Protein AF-A0A972TFK8-F1 (afdb_monomer)

Sequence (71 aa):
MSQDIMHPDIMRLIEAAAKARGDPGIPREFIVKALIKIDRGEEEVVRYPFGAPSLRGTYDIAAKLYKQETK

Mean predicted aligned error: 4.92 Å

Nearest PDB structures (foldseek):
  6sgb-assembly1_DY  TM=3.573E-01  e=5.703E+00  Trypanosoma brucei brucei
  7ane-assembly1_az  TM=3.631E-01  e=9.685E+00  Leishmania major

Foldseek 3Di:
DPPVQPPPVLLVVLQVVCVVVVHDDFPSVLLVVLSVCCVVVVDDADADPVGHHDSVSSVVSSVVVRVVVVD

Solvent-accessible surface area (backbone atoms only — not comparable to full-atom values): 4255 Å² total; per-residue (Å²): 130,92,63,74,79,75,37,74,62,54,57,51,49,32,54,52,53,34,53,76,72,69,47,80,92,69,67,66,69,32,46,51,52,28,50,53,32,42,75,72,64,77,42,90,59,64,52,45,99,87,68,48,70,30,54,64,49,41,48,54,45,13,50,52,54,47,57,61,76,76,106

Structure (mmCIF, N/CA/C/O backbone):
data_AF-A0A972TFK8-F1
#
_entry.id   AF-A0A972TFK8-F1
#
loop_
_atom_site.group_PDB
_atom_site.id
_atom_site.type_symbol
_atom_site.label_atom_id
_atom_site.label_alt_id
_atom_site.label_comp_id
_atom_site.label_asym_id
_atom_site.label_entity_id
_atom_site.label_seq_id
_atom_site.pdbx_PDB_ins_code
_atom_site.Cartn_x
_atom_site.Cartn_y
_atom_site.Cartn_z
_atom_site.occupancy
_atom_site.B_iso_or_equiv
_atom_site.auth_seq_id
_atom_site.auth_comp_id
_atom_site.auth_asym_id
_atom_site.auth_atom_id
_atom_site.pdbx_PDB_model_num
ATOM 1 N N . MET A 1 1 ? 16.052 11.734 -5.974 1.00 42.50 1 MET A N 1
ATOM 2 C CA . MET A 1 1 ? 15.293 12.009 -4.736 1.00 42.50 1 MET A CA 1
ATOM 3 C C . MET A 1 1 ? 13.897 11.442 -4.926 1.00 42.50 1 MET A C 1
ATOM 5 O O . MET A 1 1 ? 13.1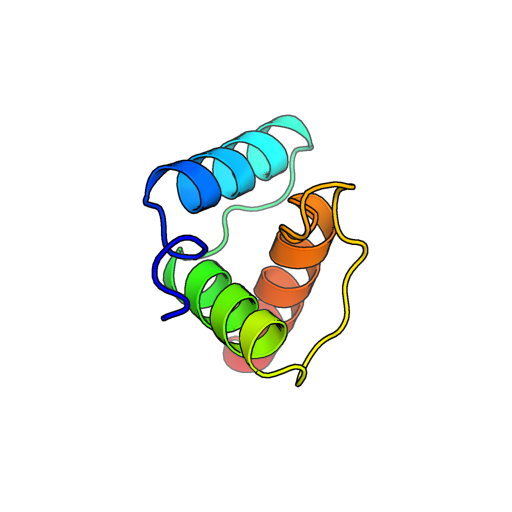71 11.937 -5.774 1.00 42.50 1 MET A O 1
ATOM 9 N N . SER A 1 2 ? 13.581 10.363 -4.212 1.00 47.97 2 SER A N 1
ATOM 10 C CA . SER A 1 2 ? 12.349 9.567 -4.307 1.00 47.97 2 SER A CA 1
ATOM 11 C C . SER A 1 2 ? 11.131 10.290 -3.713 1.00 47.97 2 SER A C 1
ATOM 13 O O . SER A 1 2 ? 10.583 9.866 -2.702 1.00 47.97 2 SER A O 1
ATOM 15 N N . GLN A 1 3 ? 10.723 11.422 -4.294 1.00 49.75 3 GLN A N 1
ATOM 16 C CA . GLN A 1 3 ? 9.473 12.100 -3.912 1.00 49.75 3 GLN A CA 1
ATOM 17 C C . GLN A 1 3 ? 8.275 11.719 -4.801 1.00 49.75 3 GLN A C 1
ATOM 19 O O . GLN A 1 3 ? 7.139 11.972 -4.412 1.00 49.75 3 GLN A O 1
ATOM 24 N N . ASP A 1 4 ? 8.495 11.027 -5.925 1.00 52.41 4 ASP A N 1
ATOM 25 C CA . ASP A 1 4 ? 7.424 10.683 -6.877 1.00 52.41 4 ASP A CA 1
ATOM 26 C C . ASP A 1 4 ? 6.457 9.587 -6.389 1.00 52.41 4 ASP A C 1
ATOM 28 O O . ASP A 1 4 ? 5.311 9.525 -6.831 1.00 52.41 4 ASP A O 1
ATOM 32 N N . ILE A 1 5 ? 6.864 8.723 -5.452 1.00 54.09 5 ILE A N 1
ATOM 33 C CA . ILE A 1 5 ? 6.037 7.576 -5.020 1.00 54.09 5 ILE A CA 1
ATOM 34 C C . ILE A 1 5 ? 4.972 7.994 -3.987 1.00 54.09 5 ILE A C 1
ATOM 36 O O . ILE A 1 5 ? 3.932 7.348 -3.861 1.00 54.09 5 ILE A O 1
ATOM 40 N N . MET A 1 6 ? 5.173 9.119 -3.288 1.00 60.25 6 MET A N 1
ATOM 41 C CA . MET A 1 6 ? 4.190 9.691 -2.355 1.00 60.25 6 MET A CA 1
ATOM 42 C C . MET A 1 6 ? 3.218 10.666 -3.037 1.00 60.25 6 MET A C 1
ATOM 44 O O . MET A 1 6 ? 2.647 11.539 -2.379 1.00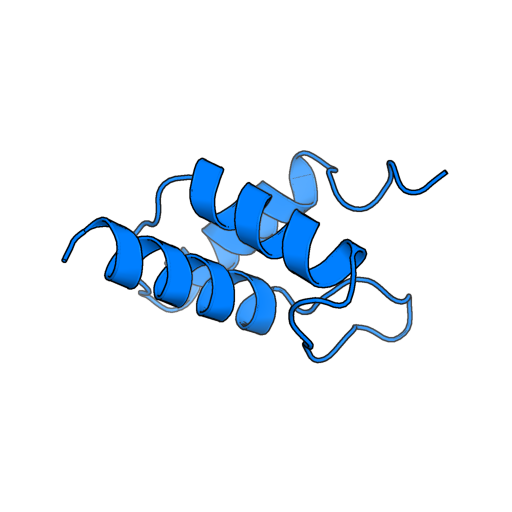 60.25 6 MET A O 1
ATOM 48 N N . HIS A 1 7 ? 2.989 10.523 -4.348 1.00 64.94 7 HIS A N 1
ATOM 49 C CA . HIS A 1 7 ? 2.004 11.348 -5.037 1.00 64.94 7 HIS A CA 1
ATOM 50 C C . HIS A 1 7 ? 0.601 11.092 -4.442 1.00 64.94 7 HIS A C 1
ATOM 52 O O . HIS A 1 7 ? 0.179 9.932 -4.344 1.00 64.94 7 HIS A O 1
ATOM 58 N N . PRO A 1 8 ? -0.162 12.139 -4.068 1.00 66.94 8 PRO A N 1
ATOM 59 C CA . PRO A 1 8 ? -1.545 12.028 -3.591 1.00 66.94 8 PRO A CA 1
ATOM 60 C C . PRO A 1 8 ? -2.436 11.148 -4.473 1.00 66.94 8 PRO A C 1
ATOM 62 O O . PRO A 1 8 ? -3.373 10.519 -3.978 1.00 66.94 8 PRO A O 1
ATOM 65 N N . ASP A 1 9 ? -2.112 11.073 -5.760 1.00 81.12 9 ASP A N 1
ATOM 66 C CA . ASP A 1 9 ? -2.862 10.303 -6.743 1.00 81.12 9 ASP A CA 1
ATOM 67 C C . ASP A 1 9 ? -2.629 8.795 -6.634 1.00 81.12 9 ASP A C 1
ATOM 69 O O . ASP A 1 9 ? -3.585 8.042 -6.779 1.00 81.12 9 ASP A O 1
ATOM 73 N N . ILE A 1 10 ? -1.426 8.326 -6.276 1.00 83.12 10 ILE A N 1
ATOM 74 C CA . ILE A 1 10 ? -1.178 6.886 -6.071 1.00 83.12 10 ILE A CA 1
ATOM 75 C C . ILE A 1 10 ? -2.019 6.367 -4.904 1.00 83.12 10 ILE A C 1
ATOM 77 O O . ILE A 1 10 ? -2.655 5.323 -5.019 1.00 83.12 10 ILE A O 1
ATOM 81 N N . MET A 1 11 ? -2.099 7.121 -3.805 1.00 86.75 11 MET A N 1
ATOM 82 C CA . MET A 1 11 ? -2.934 6.745 -2.658 1.00 86.75 11 MET A CA 1
ATOM 83 C C . MET A 1 11 ? -4.415 6.656 -3.040 1.00 86.75 11 MET A C 1
ATOM 85 O O . MET A 1 11 ? -5.066 5.657 -2.739 1.00 86.75 11 MET A O 1
ATOM 89 N N . ARG A 1 12 ? -4.928 7.651 -3.776 1.00 89.00 12 ARG A N 1
ATOM 90 C CA . ARG A 1 12 ? -6.307 7.630 -4.286 1.00 89.00 12 ARG A CA 1
ATOM 91 C C . ARG A 1 12 ? -6.559 6.444 -5.213 1.00 89.00 12 ARG A C 1
ATOM 93 O O . ARG A 1 12 ? -7.621 5.835 -5.137 1.00 89.00 12 ARG A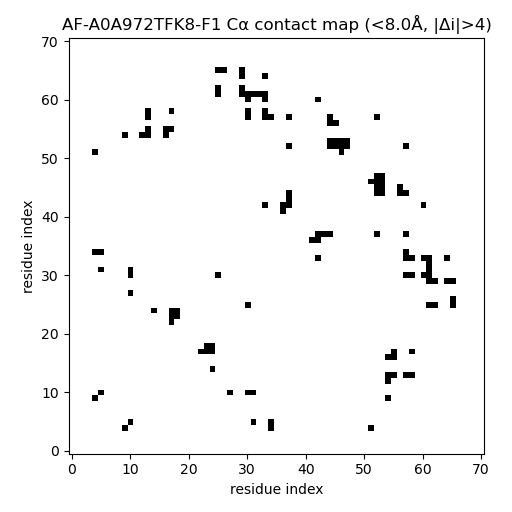 O 1
ATOM 100 N N . LEU A 1 13 ? -5.595 6.094 -6.065 1.00 90.56 13 LEU A N 1
ATOM 101 C CA . LEU A 1 13 ? -5.696 4.932 -6.950 1.00 90.56 13 LEU A CA 1
ATOM 102 C C . LEU A 1 13 ? -5.723 3.619 -6.164 1.00 90.56 13 LEU A C 1
ATOM 104 O O . LEU A 1 13 ? -6.503 2.733 -6.502 1.00 90.56 13 LEU A O 1
ATOM 108 N N . ILE A 1 14 ? -4.920 3.492 -5.105 1.00 91.25 14 ILE A N 1
ATOM 109 C CA . ILE A 1 14 ? -4.923 2.313 -4.229 1.00 91.25 14 ILE A CA 1
ATOM 110 C C . ILE A 1 14 ? -6.285 2.167 -3.541 1.00 91.25 14 ILE A C 1
ATOM 112 O O . ILE A 1 14 ? -6.877 1.089 -3.588 1.00 91.25 14 ILE A O 1
ATOM 116 N N . GLU A 1 15 ? -6.805 3.247 -2.955 1.00 90.94 15 GLU A N 1
ATOM 117 C CA . GLU A 1 15 ? -8.117 3.275 -2.294 1.00 90.94 15 GLU A CA 1
ATOM 118 C C . GLU A 1 15 ? -9.256 2.958 -3.274 1.00 90.94 15 GLU A C 1
ATOM 120 O O . GLU A 1 15 ? -10.112 2.117 -2.992 1.00 90.94 15 GLU A O 1
ATOM 125 N N . ALA A 1 16 ? -9.250 3.579 -4.457 1.00 92.12 16 ALA A N 1
ATOM 126 C CA . ALA A 1 16 ? -10.245 3.332 -5.496 1.00 92.12 16 ALA A CA 1
ATOM 127 C C . ALA A 1 16 ? -10.195 1.883 -5.997 1.00 92.12 16 ALA A C 1
ATOM 129 O O . ALA A 1 16 ? -11.237 1.243 -6.143 1.00 92.12 16 ALA A O 1
ATOM 130 N N . ALA A 1 17 ? -8.994 1.340 -6.212 1.00 91.56 17 ALA A N 1
ATOM 131 C CA . ALA A 1 17 ? -8.813 -0.040 -6.642 1.00 91.56 17 ALA A CA 1
ATOM 132 C C . ALA A 1 17 ? -9.250 -1.040 -5.561 1.00 91.56 17 ALA A C 1
ATOM 134 O O . ALA A 1 17 ? -9.833 -2.070 -5.891 1.00 91.56 17 ALA A O 1
ATOM 135 N N . ALA A 1 18 ? -9.000 -0.748 -4.283 1.00 91.75 18 ALA A N 1
ATOM 136 C CA . ALA A 1 18 ? -9.487 -1.547 -3.159 1.00 91.75 18 ALA A CA 1
ATOM 137 C C . ALA A 1 18 ? -11.017 -1.559 -3.100 1.00 91.75 18 ALA A C 1
ATOM 139 O O . ALA A 1 18 ? -11.633 -2.625 -3.085 1.00 91.75 18 ALA A O 1
ATOM 140 N N . LYS A 1 19 ? -11.637 -0.378 -3.192 1.00 92.69 19 LYS A N 1
ATOM 141 C CA . LYS A 1 19 ? -13.095 -0.234 -3.229 1.00 92.69 19 LYS A CA 1
ATOM 142 C C . LYS A 1 19 ? -13.719 -0.994 -4.400 1.00 92.69 19 LYS A C 1
ATOM 144 O O . LYS A 1 19 ? -14.718 -1.677 -4.211 1.00 92.69 19 LYS A O 1
ATOM 149 N N . ALA A 1 20 ? -13.122 -0.915 -5.591 1.00 93.19 20 ALA A N 1
ATOM 150 C CA . ALA A 1 20 ? -13.601 -1.627 -6.777 1.00 93.19 20 ALA A CA 1
ATOM 151 C C . ALA A 1 20 ? -13.560 -3.160 -6.623 1.00 93.19 20 ALA A C 1
ATOM 153 O O . ALA A 1 20 ? -14.356 -3.854 -7.248 1.00 93.19 20 ALA A O 1
ATOM 154 N N . ARG A 1 21 ? -12.663 -3.689 -5.781 1.00 92.00 21 ARG A N 1
ATOM 155 C CA . ARG A 1 21 ? -12.572 -5.123 -5.458 1.00 92.00 21 ARG A CA 1
ATOM 156 C C . ARG A 1 21 ? -13.460 -5.549 -4.284 1.00 92.00 21 ARG A C 1
ATOM 158 O O . ARG A 1 21 ? -13.524 -6.738 -3.993 1.00 92.00 21 ARG A O 1
ATOM 165 N N . GLY A 1 22 ? -14.123 -4.607 -3.612 1.00 91.31 22 GLY A N 1
ATOM 166 C CA . GLY A 1 22 ? -14.869 -4.872 -2.379 1.00 91.31 22 GLY A CA 1
ATOM 167 C C . GLY A 1 22 ? -13.974 -5.108 -1.160 1.00 91.31 22 GLY A C 1
ATOM 168 O O . GLY A 1 22 ? -14.443 -5.646 -0.158 1.00 91.31 22 GLY A O 1
ATOM 169 N N . ASP A 1 23 ? -12.696 -4.723 -1.233 1.00 91.31 23 ASP A N 1
ATOM 170 C CA . ASP A 1 23 ? -11.790 -4.829 -0.094 1.00 91.31 23 ASP A CA 1
ATOM 171 C C . ASP A 1 23 ? -12.207 -3.814 1.003 1.00 91.31 23 ASP A C 1
ATOM 173 O O . ASP A 1 23 ? -12.696 -2.720 0.688 1.00 91.31 23 ASP A O 1
ATOM 177 N N . PRO A 1 24 ? -12.020 -4.131 2.299 1.00 86.94 24 PRO A N 1
ATOM 178 C CA . PRO A 1 24 ? -12.379 -3.226 3.388 1.00 86.94 24 PRO A CA 1
ATOM 179 C C . PRO A 1 24 ? -11.572 -1.920 3.348 1.00 86.94 24 PRO A C 1
ATOM 181 O O . PRO A 1 24 ? -10.411 -1.884 2.934 1.00 86.94 24 PRO A O 1
ATOM 184 N N . GLY A 1 25 ? -12.177 -0.828 3.817 1.00 87.50 25 GLY A N 1
ATOM 185 C CA . GLY A 1 25 ? -11.474 0.446 3.961 1.00 87.50 25 GLY A CA 1
ATOM 186 C C . GLY A 1 25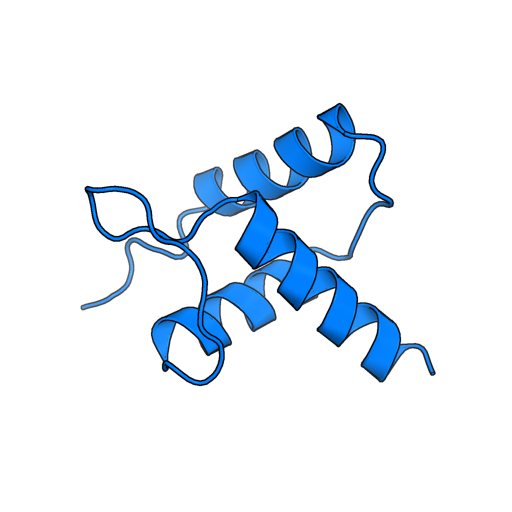 ? -10.342 0.327 4.982 1.00 87.50 25 GLY A C 1
ATOM 187 O O . GLY A 1 25 ? -10.574 -0.097 6.111 1.00 87.50 25 GLY A O 1
ATOM 188 N N . ILE A 1 26 ? -9.128 0.702 4.585 1.00 90.19 26 ILE A N 1
ATOM 189 C CA . ILE A 1 26 ? -7.959 0.755 5.470 1.00 90.19 26 ILE A CA 1
ATOM 190 C C . ILE A 1 26 ? -7.603 2.225 5.698 1.00 90.19 26 ILE A C 1
ATOM 192 O O . ILE A 1 26 ? -7.643 2.998 4.735 1.00 90.19 26 ILE A O 1
ATOM 196 N N . PRO A 1 27 ? -7.230 2.635 6.925 1.00 90.56 27 PRO A N 1
ATOM 197 C CA . PRO A 1 27 ? -6.787 3.999 7.166 1.00 90.56 27 PRO A CA 1
ATOM 198 C C . PRO A 1 27 ? -5.570 4.354 6.303 1.00 90.56 27 PRO A C 1
ATOM 200 O O . PRO A 1 27 ? -4.616 3.582 6.172 1.00 90.56 27 PRO A O 1
ATOM 203 N N . ARG A 1 28 ? -5.591 5.558 5.727 1.00 90.06 28 ARG A N 1
ATOM 204 C CA . ARG A 1 28 ? -4.591 6.027 4.756 1.00 90.06 28 ARG A CA 1
ATOM 205 C C . ARG A 1 28 ? -3.151 5.959 5.271 1.00 90.06 28 ARG A C 1
ATOM 207 O O . ARG A 1 28 ? -2.230 5.713 4.497 1.00 90.06 28 ARG A O 1
ATOM 214 N N . GLU A 1 29 ? -2.949 6.130 6.572 1.00 92.00 29 GLU A N 1
ATOM 215 C CA . GLU A 1 29 ? -1.637 6.009 7.217 1.00 92.00 29 GLU A CA 1
ATOM 216 C C . GLU A 1 29 ? -0.966 4.647 6.979 1.00 92.00 29 GLU A C 1
ATOM 218 O O . GLU A 1 29 ? 0.249 4.590 6.799 1.00 92.00 29 GLU A O 1
ATOM 223 N N . PHE A 1 30 ? -1.731 3.555 6.879 1.00 94.12 30 PHE A N 1
ATOM 224 C CA . PHE A 1 30 ? -1.182 2.225 6.602 1.00 94.12 30 PHE A CA 1
ATOM 225 C C . PHE A 1 30 ? -0.770 2.060 5.142 1.00 94.12 30 PHE A C 1
ATOM 227 O O . PHE A 1 30 ? 0.209 1.372 4.858 1.00 94.12 30 PHE A O 1
ATOM 234 N N . ILE A 1 31 ? -1.461 2.737 4.220 1.00 92.56 31 ILE A N 1
ATOM 235 C CA . ILE A 1 31 ? -1.060 2.807 2.809 1.00 92.56 31 ILE A CA 1
ATOM 236 C C . I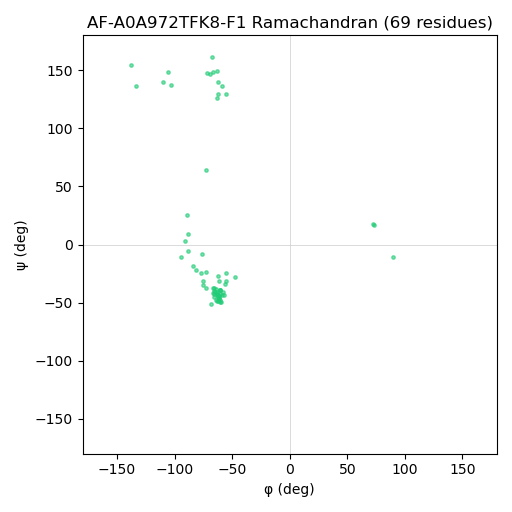LE A 1 31 ? 0.270 3.562 2.692 1.00 92.56 31 ILE A C 1
ATOM 238 O O . ILE A 1 31 ? 1.176 3.114 1.993 1.00 92.56 31 ILE A O 1
ATOM 242 N N . VAL A 1 32 ? 0.430 4.662 3.434 1.00 92.31 32 VAL A N 1
ATOM 243 C CA . VAL A 1 32 ? 1.694 5.416 3.489 1.00 92.31 32 VAL A CA 1
ATOM 244 C C . VAL A 1 32 ? 2.817 4.568 4.091 1.00 92.31 32 VAL A C 1
ATOM 246 O O . VAL A 1 32 ? 3.892 4.477 3.499 1.00 92.31 32 VAL A O 1
ATOM 249 N N . LYS A 1 33 ? 2.576 3.894 5.224 1.00 93.25 33 LYS A N 1
ATOM 250 C CA . LYS A 1 33 ? 3.552 2.977 5.837 1.00 93.25 33 LYS A CA 1
ATOM 251 C C . LYS A 1 33 ? 3.978 1.874 4.860 1.00 93.25 33 LYS A C 1
ATOM 253 O O . LYS A 1 33 ? 5.169 1.591 4.757 1.00 93.25 33 LYS A O 1
ATOM 258 N N . ALA A 1 34 ? 3.033 1.287 4.123 1.00 93.94 34 ALA A N 1
ATOM 259 C CA . ALA A 1 34 ? 3.323 0.271 3.113 1.00 93.94 34 ALA A CA 1
ATOM 260 C C . ALA A 1 34 ? 4.235 0.814 2.003 1.00 93.94 34 ALA A C 1
ATOM 262 O O . ALA A 1 34 ? 5.250 0.197 1.693 1.00 93.94 34 ALA A O 1
ATOM 263 N N . LEU A 1 35 ? 3.928 1.994 1.457 1.00 91.81 35 LEU A N 1
ATOM 264 C CA . LEU A 1 35 ? 4.758 2.640 0.435 1.00 91.81 35 LEU A CA 1
ATOM 265 C C . LEU A 1 35 ? 6.177 2.936 0.937 1.00 91.81 35 LEU A C 1
ATOM 267 O O . LEU A 1 35 ? 7.136 2.666 0.220 1.00 91.81 35 LEU A O 1
ATOM 271 N N . ILE A 1 36 ? 6.326 3.424 2.173 1.00 92.00 36 ILE A N 1
ATOM 272 C CA . ILE A 1 36 ? 7.640 3.678 2.786 1.00 92.00 36 ILE A CA 1
ATOM 273 C C . ILE A 1 36 ? 8.444 2.379 2.912 1.00 92.00 36 ILE A C 1
ATOM 275 O O . ILE A 1 36 ? 9.629 2.358 2.587 1.00 92.00 36 ILE A O 1
ATOM 279 N N . LYS A 1 37 ? 7.813 1.287 3.359 1.00 93.69 37 LYS A N 1
ATOM 280 C CA . LYS A 1 37 ? 8.473 -0.022 3.467 1.00 93.69 37 LYS A CA 1
ATOM 281 C C . LYS A 1 37 ? 8.916 -0.560 2.107 1.00 93.69 37 LYS A C 1
ATOM 283 O O . LYS A 1 37 ? 10.027 -1.068 1.994 1.00 93.69 37 LYS A O 1
ATOM 288 N N . ILE A 1 38 ? 8.088 -0.396 1.076 1.00 92.56 38 ILE A N 1
ATOM 289 C CA . ILE A 1 38 ? 8.415 -0.797 -0.299 1.00 92.56 38 ILE A CA 1
ATOM 290 C C . ILE A 1 38 ? 9.565 0.040 -0.878 1.00 92.56 38 ILE A C 1
ATOM 292 O O . ILE A 1 38 ? 10.439 -0.498 -1.558 1.00 92.56 38 ILE A O 1
ATOM 296 N N . ASP A 1 39 ? 9.578 1.351 -0.631 1.00 90.06 39 ASP A N 1
ATOM 297 C CA . ASP A 1 39 ? 10.644 2.251 -1.097 1.00 90.06 39 ASP A CA 1
ATOM 298 C C . ASP A 1 39 ? 11.989 1.936 -0.424 1.00 90.06 39 ASP A C 1
ATOM 300 O O . ASP A 1 39 ? 13.030 1.929 -1.074 1.00 90.06 39 ASP A O 1
ATOM 304 N N . ARG A 1 40 ? 11.959 1.568 0.862 1.00 91.19 40 ARG A N 1
ATOM 305 C CA . ARG A 1 40 ? 13.141 1.126 1.621 1.00 91.19 40 ARG A CA 1
ATOM 306 C C . ARG A 1 40 ? 13.603 -0.298 1.302 1.00 91.19 40 ARG A C 1
ATOM 308 O O . ARG A 1 40 ? 14.651 -0.705 1.796 1.00 91.19 40 ARG A O 1
ATOM 315 N N . GLY A 1 41 ? 12.835 -1.059 0.522 1.00 91.69 41 GLY A N 1
ATOM 316 C CA . GLY A 1 41 ? 13.112 -2.471 0.242 1.00 91.69 41 GLY A CA 1
ATOM 317 C C . GLY A 1 41 ? 12.860 -3.414 1.426 1.00 91.69 41 GLY A C 1
ATOM 318 O O . GLY A 1 41 ? 13.352 -4.536 1.420 1.00 91.69 41 GLY A O 1
ATOM 319 N N . GLU A 1 42 ? 12.106 -2.980 2.441 1.00 94.00 42 GLU A N 1
ATOM 320 C CA . GLU A 1 42 ? 11.704 -3.818 3.583 1.00 94.00 42 GLU A CA 1
ATOM 321 C C . GLU A 1 42 ? 10.561 -4.783 3.226 1.00 94.00 42 GLU A C 1
ATOM 323 O O . GLU A 1 42 ? 10.378 -5.804 3.885 1.00 94.00 42 GLU A O 1
ATOM 328 N N . GLU A 1 43 ? 9.770 -4.445 2.207 1.00 92.44 43 GLU A N 1
ATOM 329 C CA . GLU A 1 43 ? 8.703 -5.282 1.659 1.00 92.44 43 GLU A CA 1
ATOM 330 C C . GLU A 1 43 ? 8.810 -5.280 0.128 1.00 92.44 43 GLU A C 1
ATOM 332 O O . GLU A 1 43 ? 9.003 -4.231 -0.495 1.00 92.44 43 GLU A O 1
ATOM 337 N N . GLU A 1 44 ? 8.670 -6.451 -0.489 1.00 92.38 44 GLU A N 1
ATOM 338 C CA . GLU A 1 44 ? 8.756 -6.611 -1.939 1.00 92.38 44 GLU A CA 1
ATOM 339 C C . GLU A 1 44 ? 7.361 -6.767 -2.549 1.00 92.38 44 GLU A C 1
ATOM 341 O O . GLU A 1 44 ? 6.503 -7.488 -2.038 1.00 92.38 44 GLU A O 1
ATOM 346 N N . VAL A 1 45 ? 7.130 -6.085 -3.669 1.00 94.00 45 VAL A N 1
ATOM 347 C CA . VAL A 1 45 ? 5.896 -6.200 -4.447 1.00 94.00 45 VAL A CA 1
ATOM 348 C C . VAL A 1 45 ? 6.217 -6.242 -5.924 1.00 94.00 45 VAL A C 1
ATOM 350 O O . VAL A 1 45 ? 7.202 -5.659 -6.379 1.00 94.00 45 VAL A O 1
ATOM 353 N N . VAL A 1 46 ? 5.313 -6.846 -6.694 1.00 93.38 46 VAL A N 1
ATOM 354 C CA . VAL A 1 46 ? 5.316 -6.688 -8.147 1.00 93.38 46 VAL A CA 1
ATOM 355 C C . VAL A 1 46 ? 5.255 -5.197 -8.471 1.00 93.38 46 VAL A C 1
ATOM 357 O O . VAL A 1 46 ? 4.402 -4.474 -7.942 1.00 93.38 46 VAL A O 1
ATOM 360 N N . ARG A 1 47 ? 6.165 -4.750 -9.334 1.00 89.94 47 ARG A N 1
ATOM 361 C CA . ARG A 1 47 ? 6.246 -3.375 -9.828 1.00 89.94 47 ARG A CA 1
ATOM 362 C C . ARG A 1 47 ? 5.751 -3.316 -11.267 1.00 89.94 47 ARG A C 1
ATOM 364 O O . ARG A 1 47 ? 5.905 -4.266 -12.032 1.00 89.94 47 ARG A O 1
ATOM 371 N N . TYR A 1 48 ? 5.155 -2.194 -11.636 1.00 86.69 48 TYR A N 1
ATOM 372 C CA . TYR A 1 48 ? 4.864 -1.890 -13.029 1.00 86.69 48 TYR A CA 1
ATOM 373 C C . TYR A 1 48 ? 6.167 -1.663 -13.817 1.00 86.69 48 TYR A C 1
ATOM 375 O O . TYR A 1 48 ? 7.192 -1.354 -13.207 1.00 86.69 48 TYR A O 1
ATOM 383 N N . PRO A 1 49 ? 6.149 -1.739 -15.164 1.00 86.00 49 P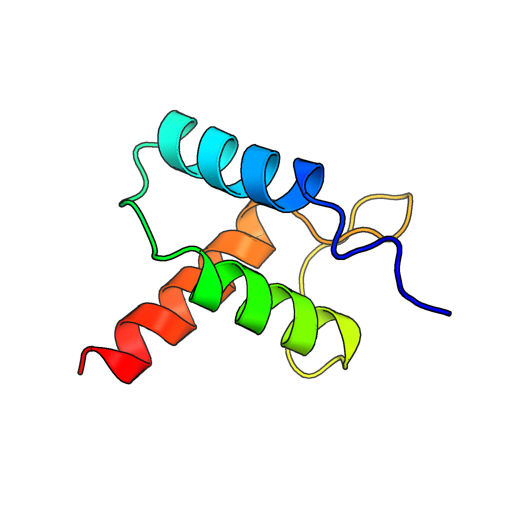RO A N 1
ATOM 384 C CA . PRO A 1 49 ? 7.349 -1.556 -15.992 1.00 86.00 49 PRO A CA 1
ATOM 385 C C . PRO A 1 49 ? 8.101 -0.235 -15.765 1.00 86.00 49 PRO A C 1
ATOM 387 O O . PRO A 1 49 ? 9.301 -0.160 -15.990 1.00 86.00 49 PRO A O 1
ATOM 390 N N . PHE A 1 50 ? 7.407 0.796 -15.282 1.00 82.69 50 PHE A N 1
ATOM 391 C CA . PHE A 1 50 ? 7.975 2.101 -14.934 1.00 82.69 50 PHE A CA 1
ATOM 392 C C . PHE A 1 50 ? 8.497 2.189 -13.484 1.00 82.69 50 PHE A C 1
ATOM 394 O O . PHE A 1 50 ? 8.819 3.270 -13.005 1.00 82.69 50 PHE A O 1
ATOM 401 N N . GLY A 1 51 ? 8.563 1.067 -12.760 1.00 83.81 51 GLY A N 1
ATOM 402 C CA . GLY A 1 51 ? 9.185 0.953 -11.435 1.00 83.81 51 GLY A CA 1
ATOM 403 C C . GLY A 1 51 ? 8.270 1.219 -10.234 1.00 83.81 51 GLY A C 1
ATOM 404 O O . GLY A 1 51 ? 8.652 0.903 -9.101 1.00 83.81 51 GLY A O 1
ATOM 405 N N . ALA A 1 52 ? 7.056 1.739 -10.443 1.00 86.62 52 ALA A N 1
ATOM 406 C CA . ALA A 1 52 ? 6.113 1.967 -9.348 1.00 86.62 52 ALA A CA 1
ATOM 407 C C . ALA A 1 52 ? 5.526 0.651 -8.809 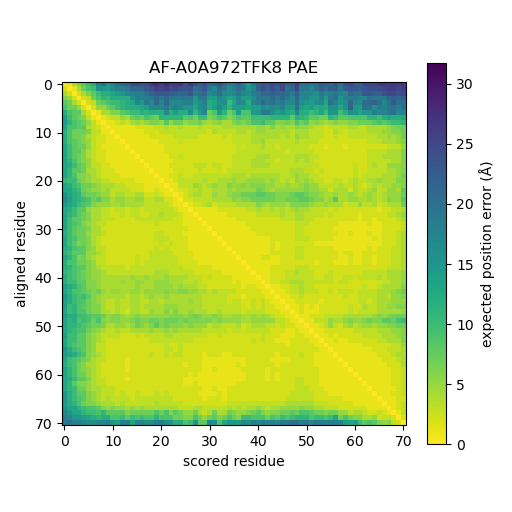1.00 86.62 52 ALA A C 1
ATOM 409 O O . ALA A 1 52 ? 5.311 -0.289 -9.580 1.00 86.62 52 ALA A O 1
ATOM 410 N N . PRO A 1 53 ? 5.222 0.570 -7.505 1.00 91.06 53 PRO A N 1
ATOM 411 C CA . PRO A 1 53 ? 4.626 -0.622 -6.922 1.00 91.06 53 PRO A CA 1
ATOM 412 C C . PRO A 1 53 ? 3.206 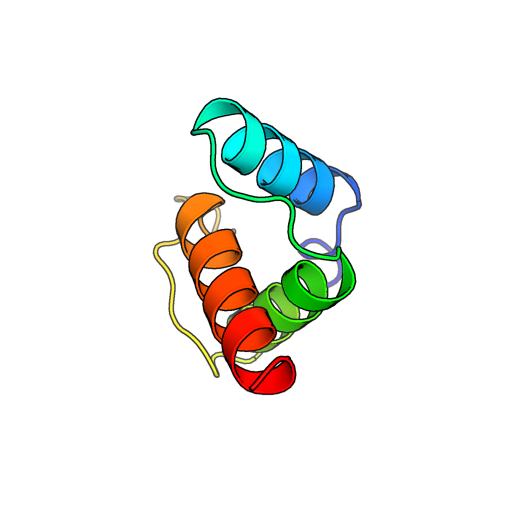-0.875 -7.432 1.00 91.06 53 PRO A C 1
ATOM 414 O O . PRO A 1 53 ? 2.444 0.051 -7.714 1.00 91.06 53 PRO A O 1
ATOM 417 N N . SER A 1 54 ? 2.829 -2.151 -7.522 1.00 93.19 54 SER A N 1
ATOM 418 C CA . SER A 1 54 ? 1.461 -2.533 -7.868 1.00 93.19 54 SER A CA 1
ATOM 419 C C . SER A 1 54 ? 0.464 -2.034 -6.823 1.00 93.19 54 SER A C 1
ATOM 421 O O . SER A 1 54 ? 0.697 -2.122 -5.613 1.00 93.19 54 SER A O 1
ATOM 423 N N . LEU A 1 55 ? -0.694 -1.552 -7.286 1.00 93.19 55 LEU A N 1
ATOM 424 C CA . LEU A 1 55 ? -1.746 -1.051 -6.394 1.00 93.19 55 LEU A CA 1
ATOM 425 C C . LEU A 1 55 ? -2.249 -2.148 -5.445 1.00 93.19 55 LEU A C 1
ATOM 427 O O . LEU A 1 55 ? -2.505 -1.892 -4.271 1.00 93.19 55 LEU A O 1
ATOM 431 N N . ARG A 1 56 ? -2.370 -3.383 -5.954 1.00 93.50 56 ARG A N 1
ATOM 432 C CA . ARG A 1 56 ? -2.805 -4.540 -5.166 1.00 93.50 56 ARG A CA 1
ATOM 433 C C . ARG A 1 56 ? -1.769 -4.933 -4.116 1.00 93.50 56 ARG A C 1
ATOM 435 O O . ARG A 1 56 ? -2.127 -5.007 -2.950 1.00 93.50 56 ARG A O 1
ATOM 442 N N . GLY A 1 57 ? -0.504 -5.109 -4.506 1.00 94.06 57 GLY A N 1
ATOM 443 C CA . GLY A 1 57 ? 0.553 -5.482 -3.562 1.00 94.06 57 GLY A CA 1
ATOM 444 C C . GLY A 1 57 ? 0.738 -4.437 -2.461 1.00 94.06 57 GLY A C 1
ATOM 445 O O . GLY A 1 57 ? 0.863 -4.782 -1.290 1.00 94.06 57 GLY A O 1
ATOM 446 N N . THR A 1 58 ? 0.646 -3.153 -2.818 1.00 94.50 58 THR A N 1
ATOM 447 C CA . THR A 1 58 ? 0.694 -2.062 -1.834 1.00 94.50 58 THR A CA 1
ATOM 448 C C . THR A 1 58 ? -0.473 -2.135 -0.847 1.00 94.50 58 THR A C 1
ATOM 450 O O . THR A 1 58 ? -0.268 -2.001 0.359 1.00 94.50 58 THR A O 1
ATOM 453 N N . TYR A 1 59 ? -1.693 -2.380 -1.337 1.00 95.44 59 TYR A N 1
ATOM 454 C CA . TYR A 1 59 ? -2.864 -2.551 -0.477 1.00 95.44 59 TYR A CA 1
ATOM 455 C C . TYR A 1 59 ? -2.726 -3.767 0.449 1.00 95.44 59 TYR A C 1
ATOM 457 O O . TYR A 1 59 ? -3.025 -3.665 1.635 1.00 95.44 59 TYR A O 1
ATOM 465 N N . ASP A 1 60 ? -2.242 -4.900 -0.060 1.00 95.38 60 ASP A N 1
ATOM 466 C CA . ASP A 1 60 ? -2.107 -6.129 0.725 1.00 95.38 60 ASP A CA 1
ATOM 467 C C . ASP A 1 60 ? -1.103 -5.952 1.883 1.00 95.38 60 ASP A C 1
ATOM 469 O O . ASP A 1 60 ? -1.364 -6.393 3.007 1.00 95.38 60 ASP A O 1
ATOM 473 N N . ILE A 1 61 ? -0.003 -5.221 1.661 1.00 95.69 61 ILE A N 1
ATOM 474 C CA . ILE A 1 61 ? 0.933 -4.836 2.733 1.00 95.69 61 ILE A CA 1
ATOM 475 C C . ILE A 1 61 ? 0.264 -3.879 3.720 1.00 95.69 61 ILE A C 1
ATOM 477 O O . ILE A 1 61 ? 0.366 -4.082 4.929 1.00 95.69 61 ILE A O 1
ATOM 481 N N . ALA A 1 62 ? -0.461 -2.866 3.239 1.00 95.06 62 ALA A N 1
ATOM 482 C CA . ALA A 1 62 ? -1.196 -1.955 4.115 1.00 95.06 62 ALA A CA 1
ATOM 483 C C . ALA A 1 62 ? -2.201 -2.714 5.003 1.00 95.06 62 ALA A C 1
ATOM 485 O O . ALA A 1 62 ? -2.291 -2.456 6.202 1.00 95.06 62 ALA A O 1
ATOM 486 N N . ALA A 1 63 ? -2.897 -3.708 4.446 1.00 94.88 63 ALA A N 1
ATOM 487 C CA . ALA A 1 63 ? -3.833 -4.573 5.162 1.00 94.88 63 ALA A CA 1
ATOM 488 C C . ALA A 1 63 ? -3.144 -5.441 6.213 1.00 94.88 63 ALA A C 1
ATOM 490 O O . ALA A 1 63 ? -3.670 -5.609 7.314 1.00 94.88 63 ALA A O 1
ATOM 491 N N . LYS A 1 64 ? -1.968 -5.986 5.888 1.00 95.06 64 LYS A N 1
ATOM 492 C CA . LYS A 1 64 ? -1.131 -6.746 6.823 1.00 95.06 64 LYS A CA 1
ATOM 493 C C . LYS A 1 64 ? -0.725 -5.877 8.013 1.00 95.06 64 LYS A C 1
ATOM 495 O O . LYS A 1 64 ? -0.929 -6.302 9.146 1.00 95.06 64 LYS A O 1
ATOM 500 N N . LEU A 1 65 ? -0.223 -4.668 7.760 1.00 94.44 65 LEU A N 1
ATOM 501 C CA . LEU A 1 65 ? 0.182 -3.722 8.806 1.00 94.44 65 LEU A CA 1
ATOM 502 C C . LEU A 1 65 ? -1.005 -3.307 9.681 1.00 94.44 65 LEU A C 1
ATOM 504 O O . LEU A 1 65 ? -0.908 -3.342 10.903 1.00 94.44 65 LEU A O 1
ATOM 508 N N . TYR A 1 66 ? -2.147 -2.995 9.063 1.00 95.19 66 TYR A N 1
ATOM 509 C CA . TYR A 1 66 ? -3.357 -2.628 9.795 1.00 95.19 66 TYR A CA 1
ATOM 510 C C . TYR A 1 66 ? -3.808 -3.750 10.731 1.00 95.19 66 TYR A C 1
ATOM 512 O O . TYR A 1 66 ? -3.983 -3.530 11.924 1.00 95.19 66 TYR A O 1
ATOM 520 N N . LYS A 1 67 ? -3.890 -4.984 10.219 1.00 92.88 67 LYS A N 1
ATOM 521 C CA . LYS A 1 67 ? -4.268 -6.157 11.020 1.00 92.88 67 LYS A CA 1
ATOM 522 C C . LYS A 1 67 ? -3.298 -6.451 12.164 1.00 92.88 67 LYS A C 1
ATOM 524 O O . LYS A 1 67 ? -3.731 -7.021 13.159 1.00 92.88 67 LYS A O 1
ATOM 529 N N . GLN A 1 68 ? -2.011 -6.142 12.006 1.00 91.88 68 GLN A N 1
ATOM 530 C CA . GLN A 1 68 ? -1.001 -6.343 13.048 1.00 91.88 68 GLN A CA 1
ATOM 531 C C . GLN A 1 68 ? -1.140 -5.336 14.189 1.00 91.88 68 GLN A C 1
ATOM 533 O O . GLN A 1 68 ? -0.951 -5.718 15.334 1.00 91.88 68 GLN A O 1
ATOM 538 N N . GLU A 1 69 ? -1.481 -4.083 13.886 1.00 87.44 69 GLU A N 1
ATOM 539 C CA . GLU A 1 69 ? -1.630 -3.023 14.895 1.00 87.44 69 GLU A CA 1
ATOM 540 C C . GLU A 1 69 ? -3.016 -3.017 15.566 1.00 87.44 69 GLU A C 1
ATOM 542 O O . GLU A 1 69 ? -3.170 -2.462 16.649 1.00 87.44 69 GLU A O 1
ATOM 547 N N . THR A 1 70 ? -4.028 -3.646 14.958 1.00 79.12 70 THR A N 1
ATOM 548 C CA . THR A 1 70 ? -5.369 -3.818 15.558 1.00 79.12 70 THR A CA 1
ATOM 549 C C . THR A 1 70 ? -5.548 -5.113 16.360 1.00 79.12 70 THR A C 1
ATOM 551 O O . THR A 1 70 ? -6.664 -5.407 16.788 1.00 79.12 70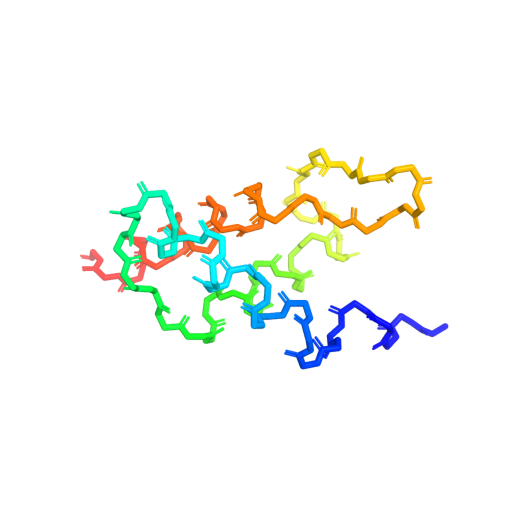 THR A O 1
ATOM 554 N N . LYS A 1 71 ? -4.496 -5.924 16.495 1.00 57.78 71 LYS A N 1
ATOM 555 C CA . LYS A 1 71 ? -4.477 -7.140 17.321 1.00 57.78 71 LYS A CA 1
ATOM 556 C C . LYS A 1 71 ? -3.791 -6.867 18.648 1.00 57.78 71 LYS A C 1
ATOM 558 O O . LYS A 1 71 ? -4.267 -7.450 19.643 1.00 57.78 71 LYS A O 1
#

Secondary structure (DSSP, 8-state):
---GGG-HHHHHHHHHHHHHTTPPP--HHHHHHHHHHHHTTSS---B-TTSPBPHHHHHHHHHHHHHHHT-

Radius of gyration: 11.44 Å; Cα contacts (8 Å, |Δi|>4): 68; chains: 1; bounding box: 30×19×33 Å

pLDDT: mean 86.56, std 12.71, range [42.5, 95.69]